Protein AF-A0A960K135-F1 (afdb_monomer_lite)

Radius of gyration: 13.37 Å; chains: 1; bounding box: 48×17×22 Å

pLDDT: mean 81.13, std 13.48, range [50.19, 93.38]

Secondary structure (DSSP, 8-state):
--EEEEE-SSSS-EEEEETTT--EEEEESSHHHHHHHHHHHHHHHHHHHHHHT---

Foldseek 3Di:
DQWDWAADDDQFRTFIAGNVPRDTPDTHNDPVVSVVVVVVVVVVVVVVVVVVVPPD

Structure (mmCIF, N/CA/C/O backbone):
data_AF-A0A960K135-F1
#
_entry.id   AF-A0A960K135-F1
#
loop_
_atom_site.group_PDB
_atom_site.id
_atom_site.type_symbol
_atom_site.label_atom_id
_atom_site.label_alt_id
_atom_site.label_comp_id
_atom_site.label_asym_id
_atom_site.label_entity_id
_atom_site.label_seq_id
_atom_site.pdbx_PDB_ins_code
_atom_site.Cartn_x
_atom_site.Cartn_y
_atom_site.Cartn_z
_atom_site.occupancy
_atom_site.B_iso_or_equiv
_atom_site.auth_seq_id
_atom_site.auth_comp_id
_atom_site.auth_asym_id
_atom_site.auth_atom_id
_atom_site.pdbx_PDB_model_num
ATOM 1 N N . MET A 1 1 ? -0.889 10.940 7.978 1.00 62.72 1 MET A N 1
ATOM 2 C CA . MET A 1 1 ? -1.246 9.791 7.116 1.00 62.72 1 MET A CA 1
ATOM 3 C C . MET A 1 1 ? -1.048 8.519 7.930 1.00 62.72 1 MET A C 1
ATOM 5 O O . MET A 1 1 ? 0.023 8.382 8.508 1.00 62.72 1 MET A O 1
ATOM 9 N N . PRO A 1 2 ? -2.045 7.624 8.031 1.00 82.25 2 PRO A N 1
ATOM 10 C CA . PRO A 1 2 ? -1.954 6.405 8.847 1.00 82.25 2 PRO A CA 1
ATOM 11 C C . PRO A 1 2 ? -1.026 5.333 8.252 1.00 82.25 2 PRO A C 1
ATOM 13 O O . PRO A 1 2 ? -0.846 4.284 8.857 1.00 82.25 2 PRO A O 1
ATOM 16 N N . TYR A 1 3 ? -0.422 5.592 7.089 1.00 87.31 3 TYR A N 1
ATOM 17 C CA . TYR A 1 3 ? 0.526 4.701 6.433 1.00 87.31 3 TYR A CA 1
ATOM 18 C C . TYR A 1 3 ? 1.859 5.415 6.198 1.00 87.31 3 TYR A C 1
ATOM 20 O O . TYR A 1 3 ? 1.880 6.588 5.814 1.00 87.31 3 TYR A O 1
ATOM 28 N N . LYS A 1 4 ? 2.956 4.684 6.381 1.00 89.88 4 LYS A N 1
ATOM 29 C CA . LYS A 1 4 ? 4.334 5.090 6.111 1.00 89.88 4 LYS A CA 1
ATOM 30 C C . LYS A 1 4 ? 4.922 4.198 5.019 1.00 89.88 4 LYS A C 1
ATOM 32 O O . LYS A 1 4 ? 4.665 2.995 4.995 1.00 89.88 4 LYS A O 1
ATOM 37 N N . ILE A 1 5 ? 5.720 4.785 4.129 1.00 90.81 5 ILE A N 1
ATOM 38 C CA . ILE A 1 5 ? 6.525 4.028 3.167 1.00 90.81 5 ILE A CA 1
ATOM 39 C C . ILE A 1 5 ? 7.932 3.879 3.735 1.00 90.81 5 ILE A C 1
ATOM 41 O O . ILE A 1 5 ? 8.577 4.874 4.061 1.00 90.81 5 ILE A O 1
ATOM 45 N N . GLU A 1 6 ? 8.410 2.645 3.827 1.00 90.81 6 GLU A N 1
ATOM 46 C CA . GLU A 1 6 ? 9.786 2.342 4.206 1.00 90.81 6 GLU A CA 1
ATOM 47 C C . GLU A 1 6 ? 10.521 1.691 3.041 1.00 90.81 6 GLU A C 1
ATOM 49 O O . GLU A 1 6 ? 10.003 0.781 2.392 1.00 90.81 6 GLU A O 1
ATOM 54 N N . HIS A 1 7 ? 11.733 2.173 2.774 1.00 89.19 7 HIS A N 1
ATOM 55 C CA . HIS A 1 7 ? 12.600 1.628 1.742 1.00 89.19 7 HIS A CA 1
ATOM 56 C C . HIS A 1 7 ? 13.582 0.629 2.364 1.00 89.19 7 HIS A C 1
ATOM 58 O O . HIS A 1 7 ? 14.278 0.952 3.326 1.00 89.19 7 HIS A O 1
ATOM 64 N N . ARG A 1 8 ? 13.647 -0.584 1.815 1.00 87.56 8 ARG A N 1
ATOM 65 C CA . ARG A 1 8 ? 14.557 -1.658 2.234 1.00 87.56 8 ARG A CA 1
ATOM 66 C C . ARG A 1 8 ? 15.272 -2.242 1.020 1.00 87.56 8 ARG A C 1
ATOM 68 O O . ARG A 1 8 ? 14.771 -2.153 -0.089 1.00 87.56 8 ARG A O 1
ATOM 75 N N . SER A 1 9 ? 16.399 -2.914 1.218 1.00 79.75 9 SER A N 1
ATOM 76 C CA . SER A 1 9 ? 17.004 -3.757 0.186 1.00 79.75 9 SER A CA 1
ATOM 77 C C . SER A 1 9 ? 16.137 -4.989 -0.142 1.00 79.75 9 SER A C 1
ATOM 79 O O . SER A 1 9 ? 15.537 -5.605 0.746 1.00 79.75 9 SER A O 1
ATOM 81 N N . GLY A 1 10 ? 16.059 -5.348 -1.431 1.00 80.94 10 GLY A N 1
ATOM 82 C CA . GLY A 1 10 ? 15.392 -6.560 -1.927 1.00 80.94 10 GLY A CA 1
ATOM 83 C C . GLY A 1 10 ? 14.538 -6.349 -3.185 1.00 80.94 10 GLY A C 1
ATOM 84 O O . GLY A 1 10 ? 14.423 -5.243 -3.699 1.00 80.94 10 GLY A O 1
ATOM 85 N N . LYS A 1 11 ? 13.895 -7.424 -3.668 1.00 80.62 11 LYS A N 1
ATOM 86 C CA . LYS A 1 11 ? 13.087 -7.446 -4.911 1.00 80.62 11 LYS A CA 1
ATOM 87 C C . LYS A 1 11 ? 11.851 -6.525 -4.882 1.00 80.62 11 LYS A C 1
ATOM 89 O O . LYS A 1 11 ? 11.336 -6.146 -5.927 1.00 80.62 11 LYS A O 1
ATOM 94 N N . ARG A 1 12 ? 11.348 -6.188 -3.689 1.00 83.31 12 ARG A N 1
ATOM 95 C CA . ARG A 1 12 ? 10.224 -5.258 -3.464 1.00 83.31 12 ARG A CA 1
ATOM 96 C C . ARG A 1 12 ? 10.618 -4.286 -2.354 1.00 83.31 12 ARG A C 1
ATOM 98 O O . ARG A 1 12 ? 10.286 -4.531 -1.191 1.00 83.31 12 ARG A O 1
ATOM 105 N N . PRO A 1 13 ? 11.405 -3.255 -2.691 1.00 90.56 13 PRO A N 1
ATOM 106 C CA . PRO A 1 13 ? 12.075 -2.449 -1.688 1.00 90.56 13 PRO A CA 1
ATOM 107 C C . PRO A 1 13 ? 11.127 -1.487 -0.960 1.00 90.56 13 PRO A C 1
ATOM 109 O O . PR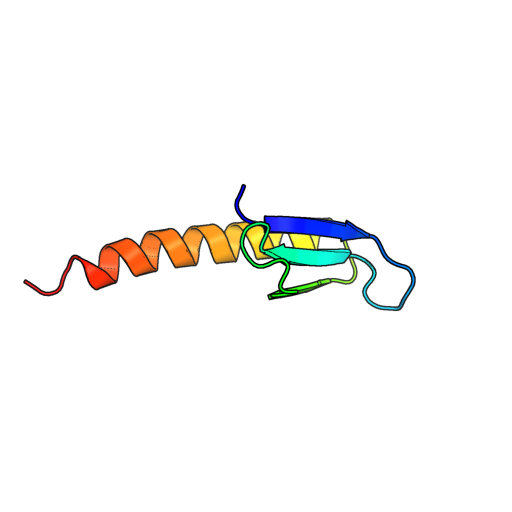O A 1 13 ? 11.432 -1.066 0.149 1.00 90.56 13 PRO A O 1
ATOM 112 N N . TRP A 1 14 ? 9.953 -1.178 -1.518 1.00 93.38 14 TRP A N 1
ATOM 113 C CA . TRP A 1 14 ? 9.017 -0.206 -0.945 1.00 93.38 14 TRP A CA 1
ATOM 114 C C . TRP A 1 14 ? 7.942 -0.898 -0.108 1.00 93.38 14 TRP A C 1
ATOM 116 O O . TRP A 1 14 ? 6.980 -1.436 -0.650 1.00 93.38 14 TRP A O 1
ATOM 126 N N . LYS A 1 15 ? 8.080 -0.900 1.218 1.00 92.19 15 LYS A N 1
ATOM 127 C CA . LYS A 1 15 ? 7.078 -1.445 2.144 1.00 92.19 15 LYS A CA 1
ATOM 128 C C . LYS A 1 15 ? 6.084 -0.379 2.575 1.00 92.19 15 LYS A C 1
ATOM 130 O O . LYS A 1 15 ? 6.464 0.753 2.843 1.00 92.19 15 LYS A O 1
ATOM 135 N N . ILE A 1 16 ? 4.823 -0.774 2.694 1.00 92.62 16 ILE A N 1
ATOM 136 C CA . ILE A 1 16 ? 3.746 0.043 3.249 1.00 92.62 16 ILE A CA 1
ATOM 137 C C . ILE A 1 16 ? 3.487 -0.458 4.663 1.00 92.62 16 ILE A C 1
ATOM 139 O O . ILE A 1 16 ? 3.081 -1.607 4.854 1.00 92.62 16 ILE A O 1
ATOM 143 N N . VAL A 1 17 ? 3.726 0.402 5.642 1.00 91.75 17 VAL A N 1
ATOM 144 C CA . VAL A 1 17 ? 3.601 0.108 7.070 1.00 91.75 17 VAL A CA 1
ATOM 145 C C . VAL A 1 17 ? 2.467 0.947 7.641 1.00 91.75 17 VAL A C 1
ATOM 147 O O . VAL A 1 17 ? 2.378 2.137 7.349 1.00 91.75 17 VAL A O 1
ATOM 150 N N . ARG A 1 18 ? 1.586 0.344 8.437 1.00 89.19 18 ARG A N 1
ATOM 151 C CA . ARG A 1 18 ? 0.573 1.077 9.200 1.00 89.19 18 ARG A CA 1
ATOM 152 C C . ARG A 1 18 ? 1.261 1.786 10.367 1.00 89.19 18 ARG A C 1
ATOM 154 O O . ARG A 1 18 ? 1.945 1.142 11.155 1.00 89.19 18 ARG A O 1
ATOM 161 N N . SER A 1 19 ? 1.139 3.105 10.445 1.00 85.25 19 SER A N 1
ATOM 162 C CA . SER A 1 19 ? 1.859 3.934 11.423 1.00 85.25 19 SER A CA 1
ATOM 163 C C . SER A 1 19 ? 1.354 3.749 12.859 1.00 85.25 19 SER A C 1
ATOM 165 O O . SER A 1 19 ? 2.079 4.039 13.799 1.00 85.25 19 SER A O 1
ATOM 167 N N . ASP A 1 20 ? 0.117 3.290 13.021 1.00 84.94 20 ASP A N 1
ATOM 168 C CA . ASP A 1 20 ? -0.565 3.016 14.291 1.00 84.94 20 ASP A CA 1
ATOM 169 C C . ASP A 1 20 ? -0.152 1.673 14.912 1.00 84.94 20 ASP A C 1
ATOM 171 O O . ASP A 1 20 ? 0.075 1.598 16.115 1.00 84.94 20 ASP A O 1
ATOM 175 N N . THR A 1 21 ? -0.040 0.616 14.103 1.00 86.00 21 THR A N 1
ATOM 176 C CA . THR A 1 21 ? 0.264 -0.744 14.582 1.00 86.00 21 THR A CA 1
ATOM 177 C C . THR A 1 21 ? 1.674 -1.218 14.237 1.00 86.00 21 THR A C 1
ATOM 179 O O . THR A 1 21 ? 2.076 -2.304 14.648 1.00 86.00 21 THR A O 1
ATOM 182 N N . GLY A 1 22 ? 2.418 -0.467 13.421 1.00 87.19 22 GLY A N 1
ATOM 183 C CA . GLY A 1 22 ? 3.715 -0.888 12.882 1.00 87.19 22 GLY A CA 1
ATOM 184 C C . GLY A 1 22 ? 3.629 -2.079 11.918 1.00 87.19 22 GLY A C 1
ATOM 185 O O . GLY A 1 22 ? 4.646 -2.673 11.564 1.00 87.19 22 GLY A O 1
ATOM 186 N N . THR A 1 23 ? 2.426 -2.472 11.489 1.00 88.44 23 THR A N 1
ATOM 187 C CA . THR A 1 23 ? 2.224 -3.683 10.686 1.00 88.44 23 THR A CA 1
ATOM 188 C C . THR A 1 23 ? 2.488 -3.418 9.208 1.00 88.44 23 THR A C 1
ATOM 190 O O . THR A 1 23 ? 1.992 -2.446 8.639 1.00 88.44 23 THR A O 1
ATOM 193 N N . VAL A 1 24 ? 3.223 -4.315 8.546 1.00 90.69 24 VAL A N 1
ATOM 194 C CA . VAL A 1 24 ? 3.406 -4.266 7.090 1.00 90.69 24 VAL A CA 1
ATOM 195 C C . VAL A 1 24 ? 2.118 -4.724 6.411 1.00 90.69 24 VAL A C 1
ATOM 197 O O . VAL A 1 24 ? 1.751 -5.891 6.481 1.00 90.69 24 VAL A O 1
ATOM 200 N N . VAL A 1 25 ? 1.446 -3.804 5.726 1.00 89.25 25 VAL A N 1
ATOM 201 C CA . VAL A 1 25 ? 0.177 -4.059 5.020 1.00 89.25 25 VAL A CA 1
ATOM 202 C C . VAL A 1 25 ? 0.365 -4.244 3.514 1.00 89.25 25 VAL A C 1
ATOM 204 O O . VAL A 1 25 ? -0.586 -4.552 2.792 1.00 89.25 25 VAL A O 1
ATOM 207 N N . GLY A 1 26 ? 1.577 -4.015 3.007 1.00 88.69 26 GLY A N 1
ATOM 208 C CA . GLY A 1 26 ? 1.897 -4.175 1.596 1.00 88.69 26 GLY A CA 1
ATOM 209 C C . GLY A 1 26 ? 3.375 -3.971 1.290 1.00 88.69 26 GLY A C 1
ATOM 210 O O . GLY A 1 26 ? 4.137 -3.450 2.102 1.00 88.69 26 GLY A O 1
ATOM 211 N N . SER A 1 27 ? 3.782 -4.383 0.094 1.00 91.06 27 SER A N 1
ATOM 212 C CA . SER A 1 27 ? 5.105 -4.090 -0.458 1.00 91.06 27 SER A CA 1
ATOM 213 C C . SER A 1 27 ? 5.020 -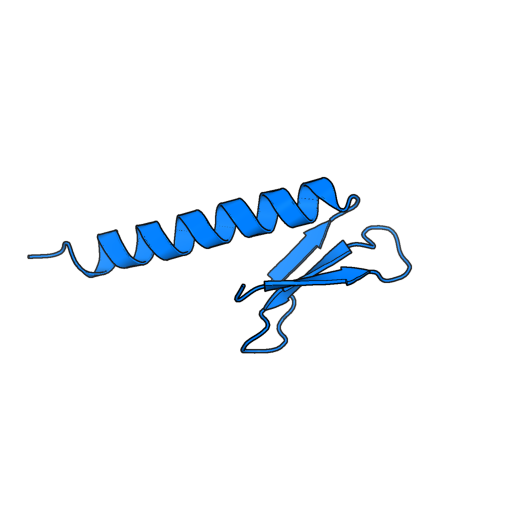3.911 -1.969 1.00 91.06 27 SER A C 1
ATOM 215 O O . SER A 1 27 ? 4.184 -4.543 -2.614 1.00 91.06 27 SER A O 1
ATOM 217 N N . SER A 1 28 ? 5.903 -3.105 -2.545 1.00 89.19 28 SER A N 1
ATOM 218 C CA . SER A 1 28 ? 5.907 -2.746 -3.962 1.00 89.19 28 SER A CA 1
ATOM 219 C C . SER A 1 28 ? 7.326 -2.682 -4.522 1.00 89.19 28 SER A C 1
ATOM 221 O O . SER A 1 28 ? 8.304 -2.516 -3.787 1.00 89.19 28 SER A O 1
ATOM 223 N N . ALA A 1 29 ? 7.431 -2.840 -5.843 1.00 89.88 29 ALA A N 1
ATOM 224 C CA . ALA A 1 29 ? 8.691 -2.720 -6.571 1.00 89.88 29 ALA A CA 1
ATOM 225 C C . ALA A 1 29 ? 9.101 -1.252 -6.7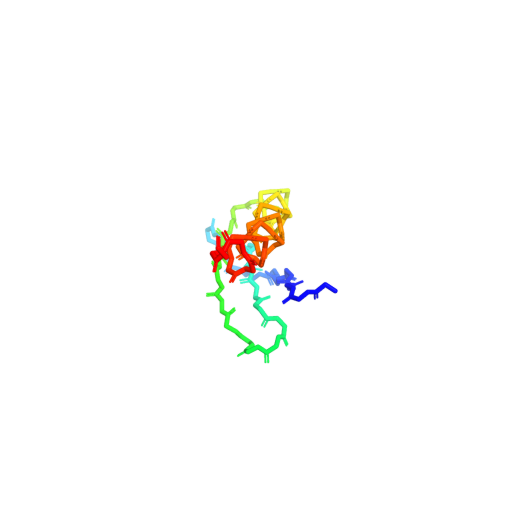74 1.00 89.88 29 ALA A C 1
ATOM 227 O O . ALA A 1 29 ? 10.285 -0.936 -6.697 1.00 89.88 29 ALA A O 1
ATOM 228 N N . THR A 1 30 ? 8.128 -0.350 -6.946 1.00 90.62 30 THR A N 1
ATOM 229 C CA . THR A 1 30 ? 8.356 1.092 -7.115 1.00 90.62 30 THR A CA 1
ATOM 230 C C . THR A 1 30 ? 7.681 1.916 -6.015 1.00 90.62 30 THR A C 1
ATOM 232 O O . THR A 1 30 ? 6.714 1.476 -5.382 1.00 90.62 30 THR A O 1
ATOM 235 N N . LYS A 1 31 ? 8.188 3.136 -5.789 1.00 89.25 31 LYS A N 1
ATOM 236 C CA . LYS A 1 31 ? 7.601 4.090 -4.838 1.00 89.25 31 LYS A CA 1
ATOM 237 C C . LYS A 1 31 ? 6.197 4.516 -5.272 1.00 89.25 31 LYS A C 1
ATOM 239 O O . LYS A 1 31 ? 5.298 4.570 -4.439 1.00 89.25 31 LYS A O 1
ATOM 244 N N . ALA A 1 32 ? 6.009 4.751 -6.571 1.00 91.44 32 ALA A N 1
ATOM 245 C CA . ALA A 1 32 ? 4.727 5.151 -7.146 1.00 91.44 32 ALA A CA 1
ATOM 246 C C . ALA A 1 32 ? 3.630 4.108 -6.872 1.00 91.44 32 ALA A C 1
ATOM 248 O O . ALA A 1 32 ? 2.538 4.464 -6.431 1.00 91.44 32 ALA A O 1
ATOM 249 N N . ASP A 1 33 ? 3.942 2.816 -7.023 1.00 91.06 33 ASP A N 1
ATOM 250 C CA . ASP A 1 33 ? 3.002 1.734 -6.704 1.00 91.06 33 ASP A CA 1
ATOM 251 C C . ASP A 1 33 ? 2.642 1.697 -5.216 1.00 91.06 33 ASP A C 1
ATOM 253 O O . ASP A 1 33 ? 1.499 1.412 -4.850 1.00 91.06 33 ASP A O 1
ATOM 257 N N . ALA A 1 34 ? 3.615 1.960 -4.335 1.00 89.81 34 ALA A N 1
ATOM 258 C CA . ALA A 1 34 ? 3.374 2.027 -2.897 1.00 89.81 34 ALA A CA 1
ATOM 259 C C . ALA A 1 34 ? 2.456 3.208 -2.535 1.00 89.81 34 ALA A C 1
ATOM 261 O O . ALA A 1 34 ? 1.519 3.044 -1.754 1.00 89.81 34 ALA A O 1
ATOM 262 N N . GLU A 1 35 ? 2.666 4.374 -3.146 1.00 90.44 35 GLU A N 1
ATOM 263 C CA . GLU A 1 35 ? 1.824 5.561 -2.961 1.00 90.44 35 GLU A CA 1
ATOM 264 C C . GLU A 1 35 ? 0.401 5.350 -3.498 1.00 90.44 35 GLU A C 1
ATOM 266 O O . GLU A 1 35 ? -0.571 5.647 -2.798 1.00 90.44 35 GLU A O 1
ATOM 271 N N . ALA A 1 36 ? 0.254 4.777 -4.697 1.00 91.62 36 ALA A N 1
ATOM 272 C CA . ALA A 1 36 ? -1.046 4.423 -5.270 1.00 91.62 36 ALA A CA 1
ATOM 273 C C . ALA A 1 36 ? -1.803 3.428 -4.373 1.00 91.62 36 ALA A C 1
ATOM 275 O O . ALA A 1 36 ? -2.987 3.603 -4.080 1.00 91.62 36 ALA A O 1
ATOM 276 N N . SER A 1 37 ? -1.088 2.432 -3.848 1.00 88.75 37 SER A N 1
ATOM 277 C CA . SER A 1 37 ? -1.602 1.465 -2.880 1.00 88.75 37 SER A CA 1
ATOM 278 C C . SER A 1 37 ? -2.074 2.096 -1.565 1.00 88.75 37 SER A C 1
ATOM 280 O O . SER A 1 37 ? -3.054 1.624 -0.982 1.00 88.75 37 SER A O 1
ATOM 282 N N . ILE A 1 38 ? -1.395 3.138 -1.074 1.00 89.62 38 ILE A N 1
ATOM 283 C CA . ILE A 1 38 ? -1.837 3.899 0.105 1.00 89.62 38 ILE A CA 1
ATOM 284 C C . ILE A 1 38 ? -3.116 4.669 -0.219 1.00 89.62 38 ILE A C 1
ATOM 286 O O . ILE A 1 38 ? -4.068 4.598 0.554 1.00 89.62 38 ILE A O 1
ATOM 290 N N . ARG A 1 39 ? -3.176 5.355 -1.369 1.00 88.62 39 ARG A N 1
ATOM 291 C CA . ARG A 1 39 ? -4.378 6.097 -1.790 1.00 88.62 39 ARG A CA 1
ATOM 292 C C . ARG A 1 39 ? -5.598 5.184 -1.881 1.00 88.62 39 ARG A C 1
ATOM 294 O O . ARG A 1 39 ? -6.633 5.510 -1.312 1.00 88.62 39 ARG A O 1
ATOM 301 N N . ALA A 1 40 ? -5.452 4.012 -2.500 1.00 87.88 40 ALA A N 1
ATOM 302 C CA . ALA A 1 40 ? -6.527 3.027 -2.591 1.00 87.88 40 ALA A CA 1
ATOM 303 C C . ALA A 1 40 ? -7.024 2.569 -1.206 1.00 87.88 40 ALA A C 1
ATOM 305 O O . ALA A 1 40 ? -8.230 2.503 -0.977 1.00 87.88 40 ALA A O 1
ATOM 306 N N . ARG A 1 41 ? -6.113 2.309 -0.255 1.00 85.75 41 ARG A N 1
ATOM 307 C CA . ARG A 1 41 ? -6.475 1.926 1.125 1.00 85.75 41 ARG A CA 1
ATOM 308 C C . ARG A 1 41 ? -7.191 3.050 1.872 1.00 85.75 41 ARG A C 1
ATOM 310 O O . ARG A 1 41 ? -8.207 2.795 2.507 1.00 85.75 41 ARG A O 1
ATOM 317 N N . MET A 1 42 ? -6.710 4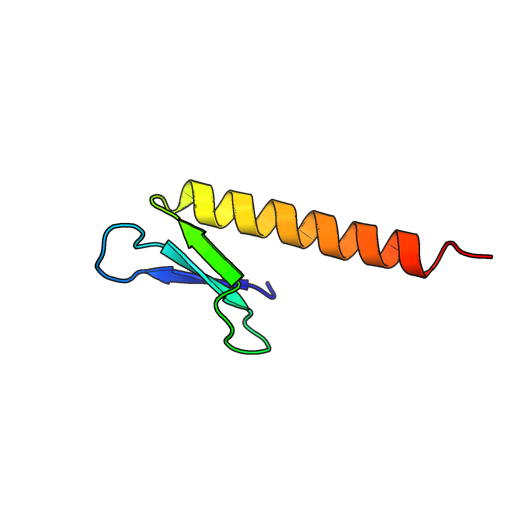.285 1.747 1.00 85.00 42 MET A N 1
ATOM 318 C CA . MET A 1 42 ? -7.357 5.463 2.338 1.00 85.00 42 MET A CA 1
ATOM 319 C C . MET A 1 42 ? -8.784 5.655 1.799 1.00 85.00 42 MET A C 1
ATOM 321 O O . MET A 1 42 ? -9.715 5.906 2.567 1.00 85.00 42 MET A O 1
ATOM 325 N N . SER A 1 43 ? -8.980 5.487 0.489 1.00 84.00 43 SER A N 1
ATOM 326 C CA . SER A 1 43 ? -10.312 5.521 -0.125 1.00 84.00 43 SER A CA 1
ATOM 327 C C . SER A 1 43 ? -11.198 4.379 0.382 1.00 84.00 43 SER A C 1
ATOM 329 O O . SER A 1 43 ? -12.345 4.612 0.755 1.00 84.00 43 SER A O 1
ATOM 331 N N . ALA A 1 44 ? -10.663 3.162 0.497 1.00 80.44 44 ALA A N 1
ATOM 332 C CA . ALA A 1 44 ? -11.411 2.023 1.025 1.00 80.44 44 ALA A CA 1
ATOM 333 C C . ALA A 1 44 ? -11.824 2.210 2.499 1.00 80.44 44 ALA A C 1
ATOM 335 O O . ALA A 1 44 ? -12.948 1.873 2.864 1.00 80.44 44 ALA A O 1
ATOM 336 N N . GLU A 1 45 ? -10.966 2.782 3.351 1.00 76.00 45 GLU A N 1
ATOM 337 C CA . GLU A 1 45 ? -11.291 3.050 4.762 1.00 76.00 45 GLU A CA 1
ATOM 338 C C . GLU A 1 45 ? -12.379 4.127 4.916 1.00 76.00 45 GLU A C 1
ATOM 340 O O . GLU A 1 45 ? -13.269 3.998 5.764 1.00 76.00 45 GLU A O 1
ATOM 345 N N . THR A 1 46 ? -12.359 5.165 4.076 1.00 69.12 46 THR A N 1
ATOM 346 C CA . THR A 1 46 ? -13.407 6.202 4.080 1.00 69.12 46 THR A CA 1
ATOM 347 C C . THR A 1 46 ? -14.750 5.662 3.578 1.00 69.12 46 THR A C 1
ATOM 349 O O . THR A 1 46 ? -15.789 5.942 4.185 1.00 69.12 46 THR A O 1
ATOM 352 N N . GLU A 1 47 ? -14.752 4.811 2.549 1.00 61.69 47 GLU A N 1
ATOM 353 C CA . GLU A 1 47 ? -15.967 4.154 2.058 1.00 61.69 47 GLU A CA 1
ATOM 354 C C . GLU A 1 47 ? -16.509 3.103 3.043 1.00 61.69 47 GLU A C 1
ATOM 356 O O . GLU A 1 47 ? -17.716 3.038 3.288 1.00 61.69 47 GLU A O 1
ATOM 361 N N . ALA A 1 48 ? -15.636 2.319 3.683 1.00 60.44 48 ALA A N 1
ATOM 362 C CA . ALA A 1 48 ? -16.027 1.347 4.703 1.00 60.44 48 ALA A CA 1
ATOM 363 C C . ALA A 1 48 ? -16.699 2.022 5.910 1.00 60.44 48 ALA A C 1
ATOM 365 O O . ALA A 1 48 ? -17.670 1.492 6.461 1.00 60.44 48 ALA A O 1
ATOM 366 N N . LYS A 1 49 ? -16.243 3.225 6.289 1.00 57.06 49 LYS A N 1
ATOM 367 C CA . LYS A 1 49 ? -16.895 4.039 7.324 1.00 57.06 49 LYS A CA 1
ATOM 368 C C . LYS A 1 49 ? -18.294 4.496 6.892 1.00 57.06 49 LYS A C 1
ATOM 370 O O . LYS A 1 49 ? -19.214 4.465 7.707 1.00 57.06 49 LYS A O 1
ATOM 375 N N . LYS A 1 50 ? -18.482 4.833 5.610 1.00 55.78 50 LYS A N 1
ATOM 376 C CA . LYS A 1 50 ? -19.793 5.189 5.039 1.00 55.78 50 LYS A CA 1
ATOM 377 C C . LYS A 1 50 ? -20.757 3.995 5.014 1.00 55.78 50 LYS A C 1
ATOM 379 O O . LYS A 1 50 ? -21.919 4.150 5.375 1.00 55.78 50 LYS A O 1
ATOM 384 N N . LYS A 1 51 ? -20.278 2.792 4.675 1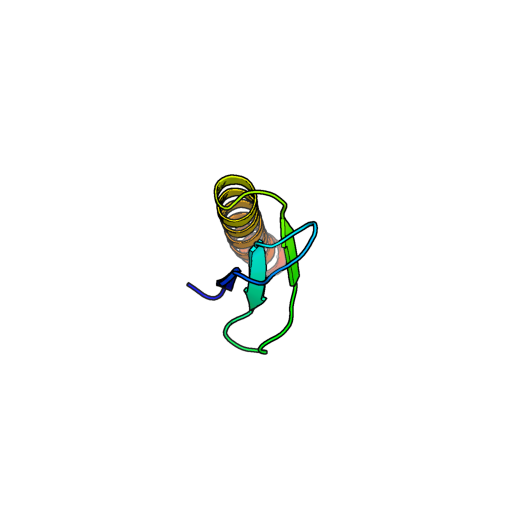.00 54.75 51 LYS A N 1
ATOM 385 C CA . LYS A 1 51 ? -21.094 1.562 4.668 1.00 54.75 51 LYS A CA 1
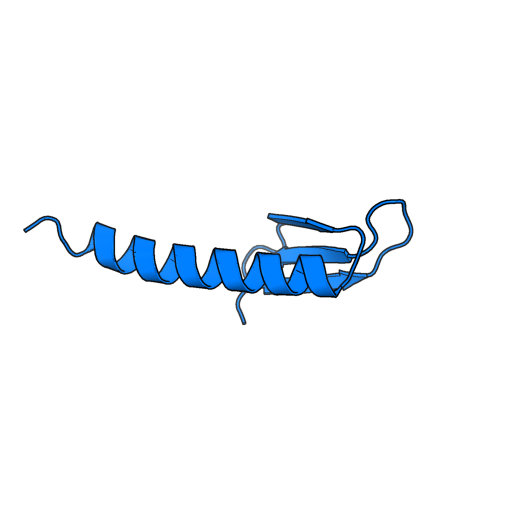ATOM 386 C C . LYS A 1 51 ? -21.454 1.058 6.072 1.00 54.75 51 LYS A C 1
ATOM 388 O O . LYS A 1 51 ? -22.566 0.579 6.264 1.00 54.75 51 LYS A O 1
ATOM 393 N N . ARG A 1 52 ? -20.579 1.210 7.076 1.00 54.28 52 ARG A N 1
ATOM 394 C CA . ARG A 1 52 ? -20.887 0.826 8.475 1.00 54.28 52 ARG A CA 1
ATOM 395 C C . ARG A 1 52 ? -21.862 1.772 9.187 1.00 54.28 52 ARG A C 1
ATOM 397 O O . ARG A 1 52 ? -22.478 1.346 10.155 1.00 54.28 52 ARG A O 1
ATOM 404 N N . GLY A 1 53 ? -22.024 3.012 8.719 1.00 51.53 53 GLY A N 1
ATOM 405 C CA . GLY A 1 53 ? -23.028 3.958 9.232 1.00 51.53 53 GLY A CA 1
ATOM 406 C C . GLY A 1 53 ? -24.367 3.948 8.481 1.00 51.53 53 GLY A C 1
ATOM 407 O O . GLY A 1 53 ? -25.306 4.608 8.912 1.00 51.53 53 GLY A O 1
ATOM 408 N N . GLY A 1 54 ? -24.457 3.220 7.363 1.00 50.19 54 GLY A N 1
ATOM 409 C CA . GLY A 1 54 ? -25.598 3.226 6.441 1.00 50.19 54 GLY A CA 1
ATOM 410 C C . GLY A 1 54 ? -26.457 1.964 6.488 1.00 50.19 54 GLY A C 1
ATOM 411 O O . GLY A 1 54 ? -26.964 1.547 5.454 1.00 50.19 54 GLY A O 1
ATOM 412 N N . ARG A 1 55 ? -26.587 1.329 7.657 1.00 52.25 55 ARG A N 1
ATOM 413 C CA . ARG A 1 55 ? -27.602 0.296 7.907 1.00 52.25 55 ARG A CA 1
ATOM 414 C C . ARG A 1 55 ? -28.597 0.867 8.920 1.00 52.25 55 ARG A C 1
ATOM 416 O O . ARG A 1 55 ? -28.533 0.544 10.101 1.00 52.25 55 ARG A O 1
ATOM 423 N N . ARG A 1 56 ? -29.396 1.830 8.464 1.00 50.25 56 ARG A N 1
ATOM 424 C CA . ARG A 1 56 ? -30.622 2.269 9.134 1.00 50.25 56 ARG A CA 1
ATOM 425 C C . ARG A 1 56 ? -31.791 1.692 8.364 1.00 50.25 56 ARG A C 1
ATOM 427 O O . ARG A 1 56 ? -31.694 1.720 7.118 1.00 50.25 56 ARG A O 1
#

Sequence (56 aa):
MPYKIEHRSGKRPWKIVRSDTGTVVGSSATKADAEASIRARMSAETEAKKKRGGRR